Protein AF-I1SRG9-F1 (afdb_monomer)

Solvent-accessible surface area (backbone atoms only — not comparable to full-atom values): 7129 Å² total; per-residue (Å²): 135,84,81,81,45,70,65,58,56,51,52,52,51,50,53,49,54,64,68,63,52,74,81,76,65,73,73,71,78,73,78,68,78,76,73,77,81,68,81,78,72,79,86,70,59,75,66,79,77,57,70,80,72,82,87,74,61,65,75,78,63,51,42,82,44,72,62,85,81,86,87,66,96,48,67,64,51,58,68,70,70,50,65,96,59,78,49,49,34,39,34,41,80,30,94,90,36,89,89,43,74,35,80,48,108

Structure (mmCIF, N/CA/C/O backbone):
data_AF-I1SRG9-F1
#
_entry.id   AF-I1SRG9-F1
#
loop_
_atom_site.group_PDB
_atom_site.id
_atom_site.type_symbol
_atom_site.label_atom_id
_atom_site.label_alt_id
_atom_site.label_comp_id
_atom_site.label_asym_id
_atom_site.label_entity_id
_atom_site.label_seq_id
_atom_site.pdbx_PDB_ins_code
_atom_site.Cartn_x
_atom_site.Cartn_y
_atom_site.Cartn_z
_atom_site.occupancy
_atom_site.B_iso_or_equiv
_atom_site.auth_seq_id
_atom_site.auth_comp_id
_atom_site.auth_asym_id
_atom_site.auth_atom_id
_atom_site.pdbx_PDB_model_num
ATOM 1 N N . MET A 1 1 ? 28.012 -28.034 -72.036 1.00 43.25 1 MET A N 1
ATOM 2 C CA . MET A 1 1 ? 28.052 -26.626 -71.585 1.00 43.25 1 MET A CA 1
ATOM 3 C C . MET A 1 1 ? 26.708 -26.294 -70.960 1.00 43.25 1 MET A C 1
ATOM 5 O O . MET A 1 1 ? 25.694 -26.368 -71.645 1.00 43.25 1 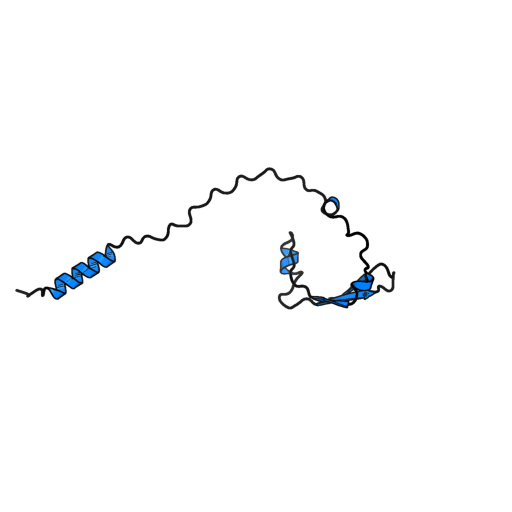MET A O 1
ATOM 9 N N . ALA A 1 2 ? 26.685 -26.112 -69.640 1.00 52.81 2 ALA A N 1
ATOM 10 C CA . ALA A 1 2 ? 25.460 -26.036 -68.851 1.00 52.81 2 ALA A CA 1
ATOM 11 C C . ALA A 1 2 ? 24.687 -24.749 -69.173 1.00 52.81 2 ALA A C 1
ATOM 13 O O . ALA A 1 2 ? 25.223 -23.650 -69.055 1.00 52.81 2 ALA A O 1
ATOM 14 N N . LYS A 1 3 ? 23.427 -24.897 -69.593 1.00 61.25 3 LYS A N 1
ATOM 15 C CA . LYS A 1 3 ? 22.486 -23.789 -69.774 1.00 61.25 3 LYS A CA 1
ATOM 16 C C . LYS A 1 3 ? 22.116 -23.261 -68.392 1.00 61.25 3 LYS A C 1
ATOM 18 O O . LYS A 1 3 ? 21.159 -23.730 -67.782 1.00 61.25 3 LYS A O 1
ATOM 23 N N . ILE A 1 4 ? 22.908 -22.319 -67.893 1.00 63.06 4 ILE A N 1
ATOM 24 C CA . ILE A 1 4 ? 22.552 -21.494 -66.740 1.00 63.06 4 ILE A CA 1
ATOM 25 C C . ILE A 1 4 ? 21.311 -20.710 -67.169 1.00 63.06 4 ILE A C 1
ATOM 27 O O . ILE A 1 4 ? 21.384 -19.741 -67.921 1.00 63.06 4 ILE A O 1
ATOM 31 N N . SER A 1 5 ? 20.147 -21.240 -66.797 1.00 73.25 5 SER A N 1
ATOM 32 C CA . SER A 1 5 ? 18.846 -20.661 -67.111 1.00 73.25 5 SER A CA 1
ATOM 33 C C . SER A 1 5 ? 18.747 -19.282 -66.469 1.00 73.25 5 SER A C 1
ATOM 35 O O . SER A 1 5 ? 19.190 -19.098 -65.334 1.00 73.25 5 SER A O 1
ATOM 37 N N . CYS A 1 6 ? 18.128 -18.329 -67.165 1.00 71.31 6 CYS A N 1
ATOM 38 C CA . CYS A 1 6 ? 17.923 -16.960 -66.687 1.00 71.31 6 CYS A CA 1
ATOM 39 C C . CYS A 1 6 ? 17.305 -16.924 -65.272 1.00 71.31 6 CYS A C 1
ATOM 41 O O . CYS A 1 6 ? 17.655 -16.079 -64.453 1.00 71.31 6 CYS A O 1
ATOM 43 N N . CYS A 1 7 ? 16.480 -17.923 -64.935 1.00 74.56 7 CYS A N 1
ATOM 44 C CA . CYS A 1 7 ? 15.908 -18.101 -63.600 1.00 74.56 7 CYS A CA 1
ATOM 45 C C . CYS A 1 7 ? 16.970 -18.324 -62.510 1.00 74.56 7 CYS A C 1
ATOM 47 O O . CYS A 1 7 ? 16.847 -17.788 -61.416 1.00 74.56 7 CYS A O 1
ATOM 49 N N . THR A 1 8 ? 18.027 -19.087 -62.799 1.00 82.38 8 THR A N 1
ATOM 50 C CA . THR A 1 8 ? 19.108 -19.349 -61.832 1.00 82.38 8 THR A CA 1
ATOM 51 C C . THR A 1 8 ? 19.946 -18.100 -61.571 1.00 82.38 8 THR A C 1
ATOM 53 O O . THR A 1 8 ? 20.262 -17.810 -60.422 1.00 82.38 8 THR A O 1
ATOM 56 N N . LEU A 1 9 ? 20.217 -17.304 -62.609 1.00 82.62 9 LEU A N 1
ATOM 57 C CA . LEU A 1 9 ? 20.883 -16.006 -62.476 1.00 82.62 9 LEU A CA 1
ATOM 58 C C . LEU A 1 9 ? 20.025 -15.004 -61.694 1.00 82.62 9 LEU A C 1
ATOM 60 O O . LEU A 1 9 ? 20.536 -14.324 -60.807 1.00 82.62 9 LEU A O 1
ATOM 64 N N . ALA A 1 10 ? 18.719 -14.959 -61.969 1.00 84.44 10 ALA A N 1
ATOM 65 C CA . ALA A 1 10 ? 17.785 -14.095 -61.254 1.00 84.44 10 ALA A CA 1
ATOM 66 C C . ALA A 1 10 ? 17.695 -14.447 -59.759 1.00 84.44 10 ALA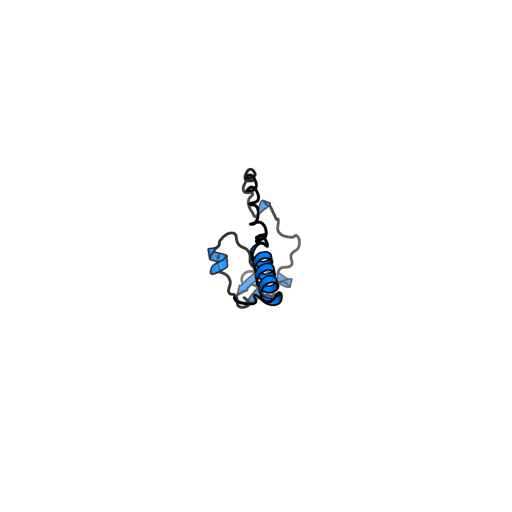 A C 1
ATOM 68 O O . ALA A 1 10 ? 17.722 -13.550 -58.920 1.00 84.44 10 ALA A O 1
ATOM 69 N N . LEU A 1 11 ? 17.654 -15.739 -59.416 1.00 85.12 11 LEU A N 1
ATOM 70 C CA . LEU A 1 11 ? 17.636 -16.195 -58.022 1.00 85.12 11 LEU A CA 1
ATOM 71 C C . LEU A 1 11 ? 18.933 -15.845 -57.281 1.00 85.12 11 LEU A C 1
ATOM 73 O O . LEU A 1 11 ? 18.879 -15.389 -56.141 1.00 85.12 11 LEU A O 1
ATOM 77 N N . VAL A 1 12 ? 20.091 -16.005 -57.928 1.00 87.31 12 VAL A N 1
ATOM 78 C CA . VAL A 1 12 ? 21.389 -15.637 -57.337 1.00 87.31 12 VAL A CA 1
ATOM 79 C C . VAL A 1 12 ? 21.484 -14.126 -57.111 1.00 87.31 12 VAL A C 1
ATOM 81 O O . VAL A 1 12 ? 21.908 -13.700 -56.038 1.00 87.31 12 VAL A O 1
ATOM 84 N N . MET A 1 13 ? 21.035 -13.314 -58.073 1.00 84.19 13 MET A N 1
ATOM 85 C CA . MET A 1 13 ? 21.008 -11.854 -57.928 1.00 84.19 13 MET A CA 1
ATOM 86 C C . MET A 1 13 ? 20.054 -11.407 -56.819 1.00 84.19 13 MET A C 1
ATOM 88 O O . MET A 1 13 ? 20.432 -10.569 -56.005 1.00 84.19 13 MET A O 1
ATOM 92 N N . LEU A 1 14 ? 18.861 -12.005 -56.726 1.00 82.81 14 LEU A N 1
ATOM 93 C CA . LEU A 1 14 ? 17.899 -11.704 -55.663 1.00 82.81 14 LEU A CA 1
ATOM 94 C C . LEU A 1 14 ? 18.496 -11.993 -54.278 1.00 82.81 14 LEU A C 1
ATOM 96 O O . LEU A 1 14 ? 18.446 -11.140 -53.396 1.00 82.81 14 LEU A O 1
ATOM 100 N N . MET A 1 15 ? 19.126 -13.159 -54.108 1.00 84.12 15 MET A N 1
ATOM 101 C CA . MET A 1 15 ? 19.789 -13.519 -52.853 1.00 84.12 15 MET A CA 1
ATOM 102 C C . MET A 1 15 ? 20.928 -12.555 -52.512 1.00 84.12 15 MET A C 1
ATOM 104 O O . MET A 1 15 ? 21.060 -12.146 -51.359 1.00 84.12 15 MET A O 1
ATOM 108 N N . CYS A 1 16 ? 21.717 -12.145 -53.506 1.00 82.62 16 CYS A N 1
ATOM 109 C CA . CYS A 1 16 ? 22.789 -11.172 -53.324 1.00 82.62 16 CYS A CA 1
ATOM 110 C C . CYS A 1 16 ? 22.244 -9.802 -52.878 1.00 82.62 16 CYS A C 1
ATOM 112 O O . CYS A 1 16 ? 22.774 -9.211 -51.940 1.00 82.62 16 CYS A O 1
ATOM 114 N N . CYS A 1 17 ? 21.126 -9.342 -53.452 1.00 78.50 17 CYS A N 1
ATOM 115 C CA . CYS A 1 17 ? 20.431 -8.128 -53.012 1.00 78.50 17 CYS A CA 1
ATOM 116 C C . CYS A 1 17 ? 19.876 -8.239 -51.580 1.00 78.50 17 CYS A C 1
ATOM 118 O O . CYS A 1 17 ? 19.962 -7.279 -50.814 1.00 78.50 17 CYS A O 1
ATOM 120 N N . CYS A 1 18 ? 19.342 -9.401 -51.188 1.00 75.00 18 CYS A N 1
ATOM 121 C CA . CYS A 1 18 ? 18.860 -9.625 -49.822 1.00 75.00 18 CYS A CA 1
ATOM 122 C C . CYS A 1 18 ? 20.001 -9.585 -48.792 1.00 75.00 18 CYS A C 1
ATOM 124 O O . CYS A 1 18 ? 19.820 -9.054 -47.700 1.00 75.00 18 CYS A O 1
ATOM 126 N N . LEU A 1 19 ? 21.180 -10.103 -49.148 1.00 71.69 19 LEU A N 1
ATOM 127 C CA . LEU A 1 19 ? 22.383 -10.074 -48.307 1.00 71.69 19 LEU A CA 1
ATOM 128 C C . LEU A 1 19 ? 23.054 -8.694 -48.257 1.00 71.69 19 LEU A C 1
ATOM 130 O O . LEU A 1 19 ? 23.687 -8.363 -47.258 1.00 71.69 19 LEU A O 1
ATOM 134 N N . TRP A 1 20 ? 22.913 -7.887 -49.312 1.00 67.62 20 TRP A N 1
ATOM 135 C CA . TRP A 1 20 ? 23.437 -6.519 -49.357 1.00 67.62 20 TRP A CA 1
ATOM 136 C C . TRP A 1 20 ? 22.554 -5.481 -48.685 1.00 67.62 20 TRP A C 1
ATOM 138 O O . TRP A 1 20 ? 22.969 -4.328 -48.601 1.00 67.62 20 TRP A O 1
ATOM 148 N N . SER A 1 21 ? 21.371 -5.862 -48.198 1.00 60.16 21 SER A N 1
ATOM 149 C CA . SER A 1 21 ? 20.610 -4.983 -47.319 1.00 60.16 21 SER A CA 1
ATOM 150 C C . SER A 1 21 ? 21.475 -4.750 -46.083 1.00 60.16 21 SER A C 1
ATOM 152 O O . SER A 1 21 ? 21.693 -5.703 -45.327 1.00 60.16 21 SER A O 1
ATOM 154 N N . PRO A 1 22 ? 22.036 -3.540 -45.879 1.00 58.31 22 PRO A N 1
ATOM 155 C CA . PRO A 1 22 ? 22.750 -3.277 -44.652 1.00 58.31 22 PRO A CA 1
ATOM 156 C C . PRO A 1 22 ? 21.740 -3.550 -43.551 1.00 58.31 22 PRO A C 1
ATOM 158 O O . PRO A 1 22 ? 20.622 -3.035 -43.582 1.00 58.31 22 PRO A O 1
ATOM 161 N N . ALA A 1 23 ? 22.104 -4.417 -42.613 1.00 57.41 23 ALA A N 1
ATOM 162 C CA . ALA A 1 23 ? 21.388 -4.486 -41.364 1.00 57.41 23 ALA A CA 1
ATOM 163 C C . ALA A 1 23 ? 21.538 -3.096 -40.739 1.00 57.41 23 ALA A C 1
ATOM 165 O O . ALA A 1 23 ? 22.505 -2.824 -40.022 1.00 57.41 23 ALA A O 1
ATOM 166 N N . GLU A 1 24 ? 20.600 -2.199 -41.046 1.00 53.72 24 GLU A N 1
ATOM 167 C CA . GLU A 1 24 ? 20.272 -1.037 -40.241 1.00 53.72 24 GLU A CA 1
ATOM 168 C C . GLU A 1 24 ? 19.748 -1.607 -38.930 1.00 53.72 24 GLU A C 1
ATOM 170 O O . GLU A 1 24 ? 18.559 -1.680 -38.632 1.00 53.72 24 GLU A O 1
ATOM 175 N N . THR A 1 25 ? 20.699 -2.131 -38.164 1.00 58.09 25 THR A N 1
ATOM 176 C CA . THR A 1 25 ? 20.559 -2.407 -36.759 1.00 58.09 25 THR A CA 1
ATOM 177 C C . THR A 1 25 ? 20.112 -1.085 -36.178 1.00 58.09 25 THR A C 1
ATOM 179 O O . THR A 1 25 ? 20.862 -0.108 -36.156 1.00 58.09 25 THR A O 1
ATOM 182 N N . VAL A 1 26 ? 18.822 -1.048 -35.835 1.00 53.28 26 VAL A N 1
ATOM 183 C CA . VAL A 1 26 ? 18.161 0.007 -35.078 1.00 53.28 26 VAL A CA 1
ATOM 184 C C . VAL A 1 26 ? 19.184 0.562 -34.111 1.00 53.28 26 VAL A C 1
ATOM 186 O O . VAL A 1 26 ? 19.668 -0.167 -33.243 1.00 53.28 26 VAL A O 1
ATOM 189 N N . GLY A 1 27 ? 19.573 1.815 -34.370 1.00 51.53 27 GLY A N 1
ATOM 190 C CA . GLY A 1 27 ? 20.698 2.467 -33.728 1.00 51.53 27 GLY A CA 1
ATOM 191 C C . GLY A 1 27 ? 20.702 2.137 -32.248 1.00 51.53 27 GLY A C 1
ATOM 192 O O . GLY A 1 27 ? 19.759 2.485 -31.532 1.00 51.53 27 GLY A O 1
ATOM 193 N N . GLY A 1 28 ? 21.743 1.414 -31.821 1.00 56.91 28 GLY A N 1
ATOM 194 C CA . GLY A 1 28 ? 21.942 1.067 -30.423 1.00 56.91 28 GLY A CA 1
ATOM 195 C C . GLY A 1 28 ? 21.685 2.312 -29.591 1.00 56.91 28 GLY A C 1
ATOM 196 O O . GLY A 1 28 ? 22.207 3.378 -29.924 1.00 56.91 28 GLY A O 1
ATOM 197 N N . ALA A 1 29 ? 20.794 2.192 -28.602 1.00 62.47 29 ALA A N 1
ATOM 198 C CA . ALA A 1 29 ? 20.276 3.316 -27.837 1.00 62.47 29 ALA A CA 1
ATOM 199 C C . ALA A 1 29 ? 21.425 4.264 -27.479 1.00 62.47 29 ALA A C 1
ATOM 201 O O . ALA A 1 29 ? 22.266 3.937 -26.640 1.00 62.47 29 ALA A O 1
ATOM 202 N N . LYS A 1 30 ? 21.489 5.409 -28.177 1.00 60.34 30 LYS A N 1
ATOM 203 C CA . LYS A 1 30 ? 22.553 6.401 -28.018 1.00 60.34 30 LYS A CA 1
ATOM 204 C C . LYS A 1 30 ? 22.600 6.715 -26.532 1.00 60.34 30 LYS A C 1
ATOM 206 O O . LYS A 1 30 ? 21.596 7.186 -25.989 1.00 60.34 30 LYS A O 1
ATOM 211 N N . SER A 1 31 ? 23.698 6.357 -25.864 1.00 65.19 31 SER A N 1
ATOM 212 C CA . SER A 1 31 ? 23.807 6.513 -24.420 1.00 65.19 31 SER A CA 1
ATOM 213 C C . SER A 1 31 ? 23.600 7.990 -24.119 1.00 65.19 31 SER A C 1
ATOM 215 O O . SER A 1 31 ? 24.397 8.856 -24.484 1.00 65.19 31 SER A O 1
ATOM 217 N N . ARG A 1 32 ? 22.435 8.316 -23.555 1.00 73.38 32 ARG A N 1
ATOM 218 C CA . ARG A 1 32 ? 22.148 9.697 -23.192 1.00 73.38 32 ARG A CA 1
ATOM 219 C C . ARG A 1 32 ? 23.211 10.098 -22.170 1.00 73.38 32 ARG A C 1
ATOM 221 O O . ARG A 1 32 ? 23.476 9.303 -21.261 1.00 73.38 32 ARG A O 1
ATOM 228 N N . PRO A 1 33 ? 23.822 11.289 -22.295 1.00 70.19 33 PRO A N 1
ATOM 229 C CA . PRO A 1 33 ? 24.760 11.775 -21.298 1.00 70.19 33 PRO A CA 1
ATOM 230 C C . PRO A 1 33 ? 24.117 11.647 -19.921 1.00 70.19 33 PRO A C 1
ATOM 232 O O . PRO A 1 33 ? 22.985 12.099 -19.718 1.00 70.19 33 PRO A O 1
ATOM 235 N N . ARG A 1 34 ? 24.808 10.979 -18.991 1.00 71.00 34 ARG A N 1
ATOM 236 C CA . ARG A 1 34 ? 24.332 10.849 -17.613 1.00 71.00 34 ARG A CA 1
ATOM 237 C C . ARG A 1 34 ? 24.065 12.268 -17.102 1.00 71.00 34 ARG A C 1
ATOM 239 O O . ARG A 1 34 ? 25.005 13.064 -17.116 1.00 71.00 34 ARG A O 1
ATOM 246 N N . PRO A 1 35 ? 22.832 12.608 -16.680 1.00 76.06 35 PRO A N 1
ATOM 247 C CA . PRO A 1 35 ? 22.529 13.952 -16.212 1.00 76.06 35 PRO A CA 1
ATOM 248 C C . PRO A 1 35 ? 23.556 14.377 -15.164 1.00 76.06 35 PRO A C 1
ATOM 250 O O . PRO A 1 35 ? 23.804 13.628 -14.211 1.00 76.06 35 PRO A O 1
ATOM 253 N N . GLN A 1 36 ? 24.182 15.543 -15.361 1.00 77.88 36 GLN A N 1
ATOM 254 C CA . GLN A 1 36 ? 25.154 16.080 -14.414 1.00 77.88 36 GLN A CA 1
ATOM 255 C C . GLN A 1 36 ? 24.492 16.123 -13.038 1.00 77.88 36 GLN A C 1
ATOM 257 O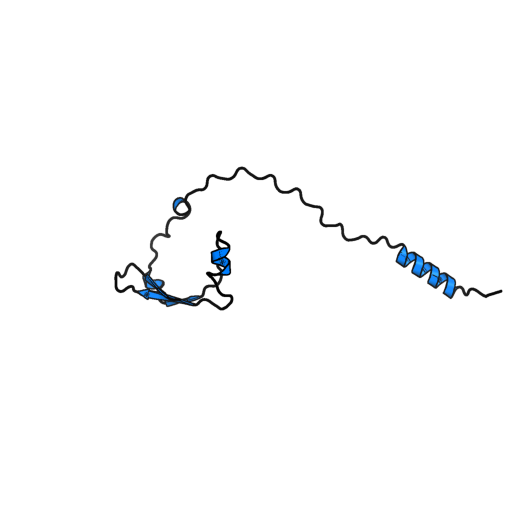 O . GLN A 1 36 ? 23.379 16.634 -12.878 1.00 77.88 36 GLN A O 1
ATOM 262 N N . ARG A 1 37 ? 25.147 15.502 -12.054 1.00 71.50 37 ARG A N 1
ATOM 263 C CA . ARG A 1 37 ? 24.598 15.334 -10.710 1.00 71.50 37 ARG A CA 1
ATOM 264 C C . ARG A 1 37 ? 24.380 16.726 -10.121 1.00 71.50 37 ARG A C 1
ATOM 266 O O . ARG A 1 37 ? 25.341 17.389 -9.745 1.00 71.50 37 ARG A O 1
ATOM 273 N N .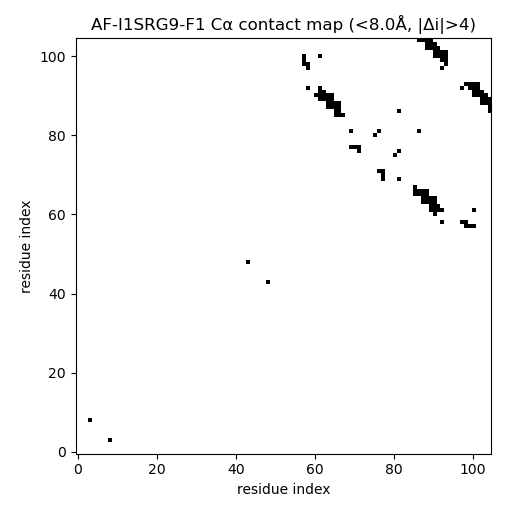 ARG A 1 38 ? 23.122 17.181 -10.081 1.00 78.19 38 ARG A N 1
ATOM 274 C CA . ARG A 1 38 ? 22.769 18.450 -9.436 1.00 78.19 38 ARG A CA 1
ATOM 275 C C . ARG A 1 38 ? 23.241 18.406 -7.975 1.00 78.19 38 ARG A C 1
ATOM 277 O O . ARG A 1 38 ? 23.191 17.323 -7.374 1.00 78.19 38 ARG A O 1
ATOM 284 N N . PRO A 1 39 ? 23.681 19.541 -7.402 1.00 80.25 39 PRO A N 1
ATOM 285 C CA . PRO A 1 39 ? 24.010 19.628 -5.987 1.00 80.25 39 PRO A CA 1
ATOM 286 C C . PRO A 1 39 ? 22.877 19.028 -5.159 1.00 80.25 39 PRO A C 1
ATOM 288 O O . PRO A 1 39 ? 21.696 19.298 -5.399 1.00 80.25 39 PRO A O 1
ATOM 291 N N . LYS A 1 40 ? 23.233 18.141 -4.230 1.00 73.88 40 LYS A N 1
ATOM 292 C CA . LYS A 1 40 ? 22.254 17.454 -3.394 1.00 73.88 40 LYS A CA 1
ATOM 293 C C . LYS A 1 40 ? 21.599 18.521 -2.521 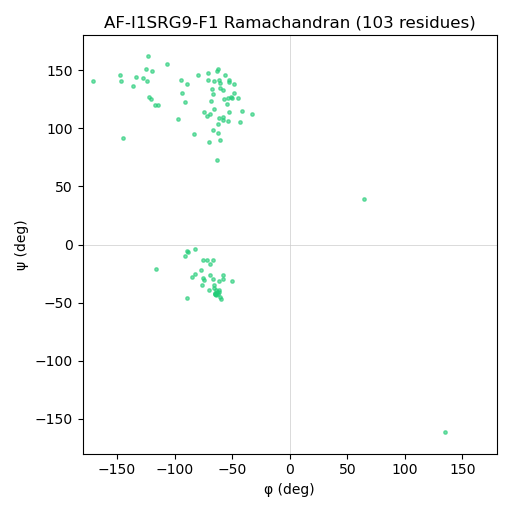1.00 73.88 40 LYS A C 1
ATOM 295 O O . LYS A 1 40 ? 22.296 19.154 -1.733 1.00 73.88 40 LYS A O 1
ATOM 300 N N . LYS A 1 41 ? 20.288 18.738 -2.681 1.00 76.44 41 LYS A N 1
ATOM 301 C CA . LYS A 1 41 ? 19.545 19.612 -1.769 1.00 76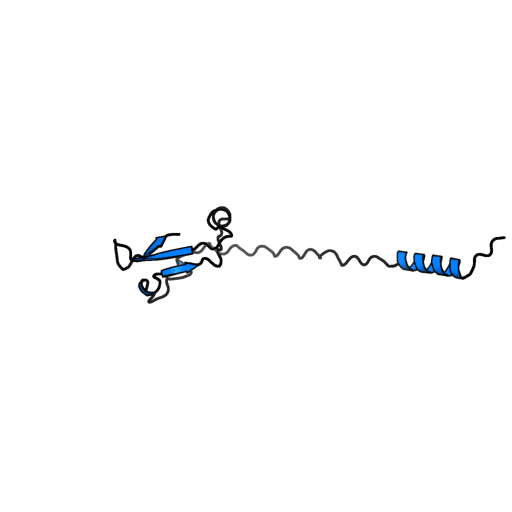.44 41 LYS A CA 1
ATOM 302 C C . LYS A 1 41 ? 19.807 19.145 -0.328 1.00 76.44 41 LYS A C 1
ATOM 304 O O . LYS A 1 41 ? 19.905 17.926 -0.118 1.00 76.44 41 LYS A O 1
ATOM 309 N N . PRO A 1 42 ? 19.947 20.073 0.635 1.00 79.56 42 PRO A N 1
ATOM 310 C CA . PRO A 1 42 ? 20.029 19.720 2.044 1.00 79.56 42 PRO A CA 1
ATOM 311 C C . PRO A 1 42 ? 18.898 18.754 2.391 1.00 79.56 42 PRO A C 1
ATOM 313 O O . PRO A 1 42 ? 17.781 18.904 1.895 1.00 79.56 42 PRO A O 1
ATOM 316 N N . LYS A 1 43 ? 19.203 17.722 3.181 1.00 67.88 43 LYS A N 1
ATOM 317 C CA . LYS A 1 43 ? 18.171 16.808 3.670 1.00 67.88 43 LYS A CA 1
ATOM 318 C C . LYS A 1 43 ? 17.288 17.614 4.623 1.00 67.88 43 LYS A C 1
ATOM 320 O O . LYS A 1 43 ? 17.691 17.828 5.759 1.00 67.88 43 LYS A O 1
ATOM 325 N N . ALA A 1 44 ? 16.144 18.091 4.146 1.00 71.62 44 ALA A N 1
ATOM 326 C CA . ALA A 1 44 ? 15.114 18.615 5.026 1.00 71.62 44 ALA A CA 1
ATOM 327 C C . ALA A 1 44 ? 14.609 17.477 5.920 1.00 71.62 44 ALA A C 1
ATOM 329 O O . ALA A 1 44 ? 14.635 16.303 5.516 1.00 71.62 44 ALA A O 1
ATOM 330 N N . ASN A 1 45 ? 14.183 17.805 7.138 1.00 72.50 45 ASN A N 1
ATOM 331 C CA . ASN A 1 45 ? 13.528 16.802 7.958 1.00 72.50 45 ASN A CA 1
ATOM 332 C C . ASN A 1 45 ? 12.185 16.455 7.302 1.00 72.50 45 ASN A C 1
ATOM 334 O O . ASN A 1 45 ? 11.441 17.363 6.936 1.00 72.50 45 ASN A O 1
ATOM 338 N N . PRO A 1 46 ? 11.836 15.164 7.172 1.00 68.69 46 PRO A N 1
ATOM 339 C CA . PRO A 1 46 ? 10.594 14.748 6.518 1.00 68.69 46 PRO A CA 1
ATOM 340 C C . PRO A 1 46 ? 9.325 15.324 7.161 1.00 68.69 46 PRO A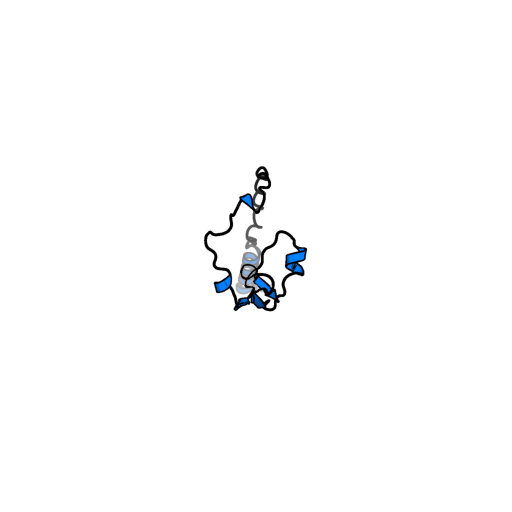 C 1
ATOM 342 O O . PRO A 1 46 ? 8.308 15.450 6.491 1.00 68.69 46 PRO A O 1
ATOM 345 N N . VAL A 1 47 ? 9.389 15.650 8.457 1.00 62.5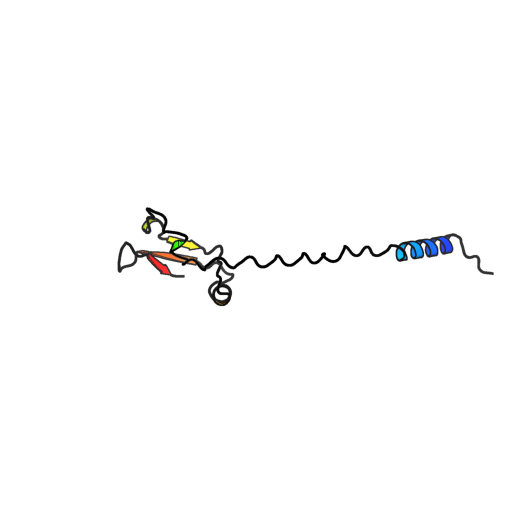3 47 VAL A N 1
ATOM 346 C CA . VAL A 1 47 ? 8.278 16.226 9.231 1.00 62.53 47 VAL A CA 1
ATOM 347 C C . VAL A 1 47 ? 8.053 17.700 8.881 1.00 62.53 47 VAL A C 1
ATOM 349 O O . VAL A 1 47 ? 6.915 18.155 8.883 1.00 62.53 47 VAL A O 1
ATOM 352 N N . ASP A 1 48 ? 9.114 18.422 8.511 1.00 64.50 48 ASP A N 1
ATOM 353 C CA . ASP A 1 48 ? 9.040 19.853 8.197 1.00 64.50 48 ASP A CA 1
ATOM 354 C C . ASP A 1 48 ? 8.446 20.102 6.797 1.00 64.50 48 ASP A C 1
ATOM 356 O O . ASP A 1 48 ? 7.941 21.186 6.519 1.00 64.50 48 ASP A O 1
ATOM 360 N N . GLU A 1 49 ? 8.495 19.106 5.902 1.00 69.31 49 GLU A N 1
ATOM 361 C CA . GLU A 1 49 ? 8.027 19.249 4.516 1.00 69.31 49 GLU A CA 1
ATOM 362 C C . GLU A 1 49 ? 6.511 19.079 4.355 1.00 69.31 49 GLU A C 1
ATOM 364 O O . GLU A 1 49 ? 5.952 19.589 3.384 1.00 69.31 49 GLU A O 1
ATOM 369 N N . ASN A 1 50 ? 5.838 18.358 5.258 1.00 74.00 50 ASN A N 1
ATOM 370 C CA . ASN A 1 50 ? 4.412 18.078 5.112 1.00 74.00 50 ASN A CA 1
ATOM 371 C C . ASN A 1 50 ? 3.713 18.047 6.481 1.00 74.00 50 ASN A C 1
ATOM 373 O O . ASN A 1 50 ? 3.675 16.991 7.123 1.00 74.00 50 ASN A O 1
ATOM 377 N N . PRO A 1 51 ? 3.177 19.188 6.954 1.00 77.69 51 PRO A N 1
ATOM 378 C CA . PRO A 1 51 ? 2.449 19.218 8.211 1.00 77.69 51 PRO A CA 1
ATOM 379 C C . PRO A 1 51 ? 1.208 18.313 8.131 1.00 77.69 51 PRO A C 1
ATOM 381 O O . PRO A 1 51 ? 0.642 18.133 7.046 1.00 77.69 51 PRO A O 1
ATOM 384 N N . PRO A 1 52 ? 0.757 17.745 9.265 1.00 78.56 52 PRO A N 1
ATOM 385 C CA . PRO A 1 52 ? -0.486 16.987 9.310 1.00 78.56 52 PRO A CA 1
ATOM 386 C C . PRO A 1 52 ? -1.639 17.807 8.730 1.00 78.56 52 PRO A C 1
ATOM 388 O O . PRO A 1 52 ? -1.742 19.010 8.984 1.00 78.56 52 PRO A O 1
ATOM 391 N N . ALA A 1 53 ? -2.518 17.157 7.965 1.00 80.88 53 ALA A N 1
ATOM 392 C CA . ALA A 1 53 ? -3.700 17.828 7.447 1.00 80.88 53 ALA A CA 1
ATOM 393 C C . ALA A 1 53 ? -4.537 18.381 8.620 1.00 80.88 53 ALA A C 1
ATOM 395 O O . ALA A 1 53 ? -4.764 17.664 9.602 1.00 80.88 53 ALA A O 1
ATOM 396 N N . PRO A 1 54 ? -4.991 19.645 8.553 1.00 80.38 54 PRO A N 1
ATOM 397 C CA . PRO A 1 54 ? -5.841 20.198 9.593 1.00 80.38 54 PRO A CA 1
ATOM 398 C C . PRO A 1 54 ? -7.190 19.468 9.597 1.00 80.38 54 PRO A C 1
ATOM 400 O O . PRO A 1 54 ? -7.752 19.182 8.541 1.00 80.38 54 PRO A O 1
ATOM 403 N N . ASN A 1 55 ? -7.725 19.207 10.791 1.00 81.38 55 ASN A N 1
ATOM 404 C CA . ASN A 1 55 ? -9.062 18.638 11.007 1.00 81.38 55 ASN A CA 1
ATOM 405 C C . ASN A 1 55 ? -9.273 17.204 10.475 1.00 81.38 55 ASN A C 1
ATOM 407 O O . ASN A 1 55 ? -10.346 16.879 9.966 1.00 81.38 55 ASN A O 1
ATOM 411 N N . VAL A 1 56 ? -8.278 16.322 10.608 1.00 83.19 56 VAL A N 1
ATOM 412 C CA . VAL A 1 56 ? -8.475 14.886 10.350 1.00 83.19 56 VAL A CA 1
ATOM 413 C C . VAL A 1 56 ? -9.265 14.254 11.497 1.00 83.19 56 VAL A C 1
ATOM 415 O O . VAL A 1 56 ? -8.776 14.141 12.619 1.00 83.19 56 VAL A O 1
ATOM 418 N N . ASP A 1 57 ? -10.484 13.807 11.200 1.00 84.81 57 ASP A N 1
ATOM 419 C CA . ASP A 1 57 ? -11.300 13.022 12.125 1.00 84.81 57 ASP A CA 1
ATOM 420 C C . ASP A 1 57 ? -10.893 11.541 12.056 1.00 84.81 57 ASP A C 1
ATOM 422 O O . ASP A 1 57 ? -11.355 10.781 11.201 1.00 84.81 57 ASP A O 1
ATOM 426 N N . ILE A 1 58 ? -10.005 11.135 12.968 1.00 83.56 58 ILE A N 1
ATOM 427 C CA . ILE A 1 58 ? -9.474 9.764 13.061 1.00 83.56 58 ILE A CA 1
ATOM 428 C C . ILE A 1 58 ? -10.605 8.744 13.259 1.00 83.56 58 ILE A C 1
ATOM 430 O O . ILE A 1 58 ? -10.506 7.613 12.780 1.00 83.56 58 ILE A O 1
ATOM 434 N N . GLN A 1 59 ? -11.714 9.133 13.896 1.00 84.19 59 GLN A N 1
ATOM 435 C CA . GLN A 1 59 ? -12.838 8.226 14.130 1.00 84.19 59 GLN A CA 1
ATOM 436 C C . GLN A 1 59 ? -13.529 7.823 12.824 1.00 84.19 59 GLN A C 1
ATOM 438 O O . GLN A 1 59 ? -14.012 6.697 12.710 1.00 84.19 59 GLN A O 1
ATOM 443 N N . ARG A 1 60 ? -13.504 8.687 11.802 1.00 88.38 60 ARG A N 1
ATOM 444 C CA . ARG A 1 60 ? -14.012 8.364 10.457 1.00 88.38 60 ARG A CA 1
ATOM 445 C C . ARG A 1 60 ? -13.085 7.449 9.663 1.00 88.38 60 ARG A C 1
ATOM 447 O O . ARG A 1 60 ? -13.501 6.927 8.635 1.00 88.38 60 ARG A O 1
ATOM 454 N N . MET A 1 61 ? -11.847 7.258 10.116 1.00 89.12 61 MET A N 1
ATOM 455 C CA . MET A 1 61 ? -10.883 6.359 9.478 1.00 89.12 61 MET A CA 1
ATOM 456 C C . MET A 1 61 ? -10.973 4.918 10.001 1.00 89.12 61 MET A C 1
ATOM 458 O O . MET A 1 61 ? -10.308 4.037 9.459 1.00 89.12 61 MET A O 1
ATOM 462 N N . ILE A 1 62 ? -11.776 4.652 11.036 1.00 92.31 62 ILE A N 1
ATOM 463 C CA . ILE A 1 62 ? -11.982 3.302 11.580 1.00 92.31 62 ILE A CA 1
ATOM 464 C C . ILE A 1 62 ? -12.581 2.387 10.507 1.00 92.31 62 ILE A C 1
ATOM 466 O O . ILE A 1 62 ? -13.488 2.774 9.771 1.00 92.31 62 ILE A O 1
ATOM 470 N N . GLY A 1 63 ? -12.098 1.148 10.446 1.00 92.88 63 GLY A N 1
ATOM 471 C CA . GLY A 1 63 ? -12.594 0.142 9.515 1.00 92.88 63 GLY A CA 1
ATOM 472 C C . GLY A 1 63 ? -11.481 -0.623 8.814 1.00 92.88 63 GLY A C 1
ATOM 473 O O . GLY A 1 63 ? -10.339 -0.670 9.273 1.00 92.88 63 GLY A O 1
ATOM 474 N N . ARG A 1 64 ? -11.843 -1.263 7.700 1.00 94.50 64 ARG A N 1
ATOM 475 C CA . ARG A 1 64 ? -10.945 -2.106 6.910 1.00 94.50 64 ARG A CA 1
ATOM 476 C C . ARG A 1 64 ? -10.296 -1.299 5.791 1.00 94.50 64 ARG A C 1
ATOM 478 O O . ARG A 1 64 ? -10.982 -0.653 5.005 1.00 94.50 64 ARG A O 1
ATOM 485 N N . TRP A 1 65 ? -8.983 -1.409 5.696 1.00 92.88 65 TRP A N 1
ATOM 486 C CA . TRP A 1 65 ? -8.133 -0.769 4.707 1.00 92.88 65 TRP A CA 1
ATOM 487 C C . TRP A 1 65 ? -7.389 -1.824 3.898 1.00 92.88 65 TRP A C 1
ATOM 489 O O . TRP A 1 65 ? -7.062 -2.899 4.400 1.00 92.88 65 TRP A O 1
ATOM 499 N N . TYR A 1 66 ? -7.113 -1.503 2.640 1.00 90.25 66 TYR A N 1
ATOM 500 C CA . TYR A 1 66 ? -6.379 -2.367 1.725 1.00 90.25 66 TYR A CA 1
ATOM 501 C C . TYR A 1 66 ? -5.132 -1.633 1.256 1.00 90.25 66 TYR A C 1
ATOM 503 O O . TYR A 1 66 ? -5.219 -0.517 0.737 1.00 90.25 66 TYR A O 1
ATOM 511 N N . LEU A 1 67 ? -3.967 -2.250 1.438 1.00 87.50 67 LEU A N 1
ATOM 512 C CA . LEU A 1 67 ? -2.723 -1.707 0.916 1.00 87.50 67 LEU A CA 1
ATOM 513 C C . LEU A 1 67 ? -2.700 -1.874 -0.607 1.00 87.50 67 LEU A C 1
ATOM 515 O O . LEU A 1 67 ? -2.589 -2.988 -1.110 1.00 87.50 67 LEU A O 1
ATOM 519 N N . LEU A 1 68 ? -2.790 -0.759 -1.334 1.00 86.88 68 LEU A N 1
ATOM 520 C CA . LEU A 1 68 ? -2.733 -0.762 -2.800 1.00 86.88 68 LEU A CA 1
ATOM 521 C C . LEU A 1 68 ? -1.300 -0.626 -3.319 1.00 86.88 68 LEU A C 1
ATOM 523 O O . LEU A 1 68 ? -0.904 -1.322 -4.248 1.00 86.88 68 LEU A O 1
ATOM 527 N N . ILE A 1 69 ? -0.531 0.306 -2.748 1.00 87.00 69 ILE A N 1
ATOM 528 C CA . ILE A 1 69 ? 0.822 0.649 -3.198 1.00 87.00 69 ILE A CA 1
ATOM 529 C C . ILE A 1 69 ? 1.659 1.044 -1.979 1.00 87.00 69 ILE A C 1
ATOM 531 O O . ILE A 1 69 ? 1.179 1.749 -1.093 1.00 87.00 69 ILE A O 1
ATOM 535 N N . ALA A 1 70 ? 2.928 0.635 -1.957 1.00 87.06 70 ALA A N 1
ATOM 536 C CA . ALA A 1 70 ? 3.906 1.067 -0.967 1.00 87.06 70 ALA A CA 1
ATOM 537 C C . ALA A 1 70 ? 5.170 1.593 -1.653 1.00 87.06 70 ALA A C 1
ATOM 539 O O . ALA A 1 70 ? 5.620 1.058 -2.666 1.00 87.06 70 ALA A O 1
ATOM 540 N N . SER A 1 71 ? 5.774 2.630 -1.077 1.00 88.31 71 SER A N 1
ATOM 541 C CA . SER A 1 71 ? 7.077 3.129 -1.511 1.00 88.31 71 SER A CA 1
ATOM 542 C C . SER A 1 71 ? 7.943 3.420 -0.291 1.00 88.31 71 SER A C 1
ATOM 544 O O . SER A 1 71 ? 7.471 3.960 0.707 1.00 88.31 71 SER A O 1
ATOM 546 N N . SER A 1 72 ? 9.213 3.028 -0.343 1.00 86.94 72 SER A N 1
ATOM 547 C CA . SER A 1 72 ? 10.161 3.275 0.740 1.00 86.94 72 SER A CA 1
ATOM 548 C C . SER A 1 72 ? 11.558 3.481 0.183 1.00 86.94 72 SER A C 1
ATOM 550 O O . SER A 1 72 ? 11.964 2.837 -0.783 1.00 86.94 72 SER A O 1
ATOM 552 N N . LYS A 1 73 ? 12.329 4.357 0.835 1.00 86.94 73 LYS A N 1
ATOM 553 C CA . LYS A 1 73 ? 13.771 4.487 0.581 1.00 86.94 73 LYS A CA 1
ATOM 554 C C . LYS A 1 73 ? 14.564 3.291 1.122 1.00 86.94 73 LYS A C 1
ATOM 556 O O . LYS A 1 73 ? 15.737 3.171 0.788 1.00 86.94 73 LYS A O 1
ATOM 561 N N . CYS A 1 74 ? 13.958 2.441 1.957 1.00 84.62 74 CYS A N 1
ATOM 562 C CA . CYS A 1 74 ? 14.576 1.246 2.522 1.00 84.62 74 CYS A CA 1
ATOM 563 C C . CYS A 1 74 ? 14.191 0.006 1.693 1.00 84.62 74 CYS A C 1
ATOM 565 O O . CYS A 1 74 ? 13.050 -0.455 1.795 1.00 84.62 74 CYS A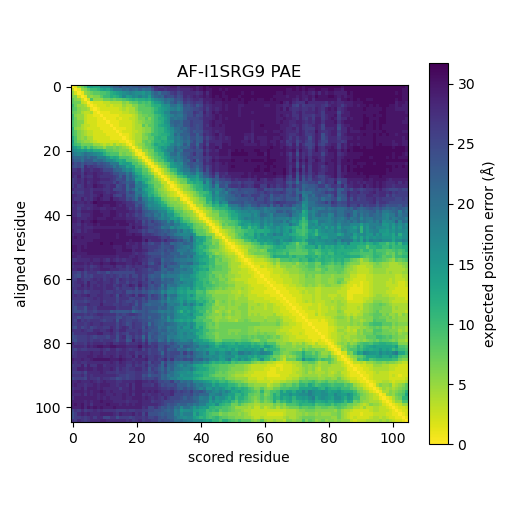 O 1
ATOM 567 N N . PRO A 1 75 ? 15.118 -0.573 0.904 1.00 86.00 75 PRO A N 1
ATOM 568 C CA . PRO A 1 75 ? 14.819 -1.736 0.067 1.00 86.00 75 PRO A CA 1
ATOM 569 C C . PRO A 1 75 ? 14.384 -2.958 0.880 1.00 86.00 75 PRO A C 1
ATOM 571 O O . PRO A 1 75 ? 13.558 -3.744 0.425 1.00 86.00 75 PRO A O 1
ATOM 574 N N . TYR A 1 76 ? 14.904 -3.094 2.103 1.00 89.06 76 TYR A N 1
ATOM 575 C CA . TYR A 1 76 ? 14.521 -4.162 3.021 1.00 89.06 76 TYR A CA 1
ATOM 576 C C . TYR A 1 76 ? 13.028 -4.102 3.368 1.00 89.06 76 TYR A C 1
ATOM 578 O O . TYR A 1 76 ? 12.342 -5.115 3.283 1.00 89.06 76 TYR A O 1
ATOM 586 N N . LEU A 1 77 ? 12.496 -2.912 3.678 1.00 86.25 77 LEU A N 1
ATOM 587 C CA . LEU A 1 77 ? 11.069 -2.744 3.975 1.00 86.25 77 LEU A CA 1
ATOM 588 C C . LEU A 1 77 ? 10.192 -3.020 2.756 1.00 86.25 77 LEU A C 1
ATOM 590 O O . LEU A 1 77 ? 9.116 -3.582 2.907 1.00 86.25 77 LEU A O 1
ATOM 594 N N . LEU A 1 78 ? 10.655 -2.681 1.551 1.00 86.31 78 LEU A N 1
ATOM 595 C CA . LEU A 1 78 ? 9.915 -3.018 0.336 1.00 86.31 78 LEU A CA 1
ATOM 596 C C . LEU A 1 78 ? 9.828 -4.539 0.142 1.00 86.31 78 LEU A C 1
ATOM 598 O O . LEU A 1 78 ? 8.769 -5.068 -0.176 1.00 86.31 78 LEU A O 1
ATOM 602 N N . LYS A 1 79 ? 10.943 -5.242 0.371 1.00 85.19 79 LYS A N 1
ATOM 603 C CA . LYS A 1 79 ? 11.054 -6.688 0.146 1.00 85.19 79 LYS A CA 1
ATOM 604 C C . LYS A 1 79 ? 10.373 -7.531 1.228 1.00 85.19 79 LYS A C 1
ATOM 606 O O . LYS A 1 79 ? 9.875 -8.608 0.922 1.00 85.19 79 LYS A O 1
ATOM 611 N N . HIS A 1 80 ? 10.395 -7.072 2.478 1.00 84.94 80 HIS A N 1
ATOM 612 C CA . HIS A 1 80 ? 9.956 -7.861 3.635 1.00 84.94 80 HIS A CA 1
ATOM 613 C C . HIS A 1 80 ? 8.737 -7.281 4.356 1.00 84.94 80 HIS A C 1
ATOM 615 O O . HIS A 1 80 ? 8.055 -8.009 5.069 1.00 84.94 80 HIS A O 1
ATOM 621 N N . GLY A 1 81 ? 8.463 -5.986 4.195 1.00 74.44 81 GLY A N 1
ATOM 622 C CA . GLY A 1 81 ? 7.346 -5.300 4.848 1.00 74.44 81 GLY A CA 1
ATOM 623 C C . GLY A 1 81 ? 6.044 -5.330 4.051 1.00 74.44 81 GLY A C 1
ATOM 624 O O . GLY A 1 81 ? 5.024 -4.878 4.556 1.00 74.44 81 GLY A O 1
ATOM 625 N N . THR A 1 82 ? 6.064 -5.849 2.820 1.00 74.81 82 THR A N 1
ATOM 626 C CA . THR A 1 82 ? 4.869 -6.001 1.982 1.00 74.81 82 THR A CA 1
ATOM 627 C C . THR A 1 82 ? 4.833 -7.393 1.367 1.00 74.81 82 THR A C 1
ATOM 629 O O . THR A 1 82 ? 5.878 -7.968 1.058 1.00 74.81 82 THR A O 1
ATOM 632 N N . LYS A 1 83 ? 3.632 -7.955 1.224 1.00 70.12 83 LYS A N 1
ATOM 633 C CA . LYS A 1 83 ? 3.396 -9.196 0.479 1.00 70.12 83 LYS A CA 1
ATOM 634 C C . LYS A 1 83 ? 2.717 -8.852 -0.844 1.00 70.12 83 LYS A C 1
ATOM 636 O O . LYS A 1 83 ? 2.088 -7.808 -0.967 1.00 70.12 83 LYS A O 1
ATOM 641 N N . VAL A 1 84 ? 2.879 -9.727 -1.835 1.00 62.69 84 VAL A N 1
ATOM 642 C CA . VAL A 1 84 ? 2.225 -9.586 -3.150 1.00 62.69 84 VAL A CA 1
ATOM 643 C C . VAL A 1 84 ? 0.712 -9.815 -3.033 1.00 62.69 84 VAL A C 1
ATOM 645 O O . VAL A 1 84 ? -0.063 -9.273 -3.812 1.00 62.69 84 VAL A O 1
ATOM 648 N N . GLU A 1 85 ? 0.288 -10.587 -2.030 1.00 69.25 85 GLU A N 1
ATOM 649 C CA . GLU A 1 85 ? -1.114 -10.692 -1.632 1.00 69.25 85 GLU A CA 1
ATOM 650 C C . GLU A 1 85 ? -1.590 -9.402 -0.951 1.00 69.25 85 GLU A C 1
ATOM 652 O O . GLU A 1 85 ? -0.803 -8.756 -0.252 1.00 69.25 85 GLU A O 1
ATOM 657 N N . PRO A 1 86 ? -2.872 -9.027 -1.113 1.00 73.75 86 PRO A N 1
ATOM 658 C CA . PRO A 1 86 ? -3.405 -7.800 -0.538 1.00 73.75 86 PRO A CA 1
ATOM 659 C C . PRO A 1 86 ? -3.234 -7.796 0.985 1.00 73.75 86 PRO A C 1
ATOM 661 O O . PRO A 1 86 ? -3.906 -8.537 1.701 1.00 73.75 86 PRO A O 1
ATOM 664 N N . THR A 1 87 ? -2.344 -6.938 1.492 1.00 85.38 87 THR A N 1
ATOM 665 C CA . THR A 1 87 ? -2.258 -6.669 2.930 1.00 85.38 87 THR A CA 1
ATOM 666 C C . THR A 1 87 ? -3.511 -5.908 3.345 1.00 85.38 87 THR A C 1
ATOM 668 O O . THR A 1 87 ? -3.724 -4.761 2.940 1.00 85.38 87 THR A O 1
ATOM 671 N N . VAL A 1 88 ? -4.352 -6.567 4.138 1.00 89.94 88 VAL A N 1
ATOM 672 C CA . VAL A 1 88 ? -5.525 -5.962 4.764 1.00 89.94 88 VAL A CA 1
ATOM 673 C C . VAL A 1 88 ? -5.095 -5.390 6.105 1.00 89.94 88 VAL A C 1
ATOM 675 O O . VAL A 1 88 ? -4.323 -6.007 6.824 1.00 89.94 88 VAL A O 1
ATOM 678 N N . MET A 1 89 ? -5.573 -4.199 6.433 1.00 91.12 89 MET A N 1
ATOM 679 C CA . MET A 1 89 ? -5.348 -3.556 7.721 1.00 91.12 89 MET A CA 1
ATOM 680 C C . MET A 1 89 ? -6.694 -3.215 8.341 1.00 91.12 89 MET A C 1
ATOM 682 O O . MET A 1 89 ? -7.607 -2.790 7.637 1.00 91.12 89 MET A O 1
ATOM 686 N N . THR A 1 90 ? -6.839 -3.378 9.649 1.00 93.50 90 THR A N 1
ATOM 687 C CA . THR A 1 90 ? -8.032 -2.930 10.369 1.00 93.50 90 THR A CA 1
ATOM 688 C C . THR A 1 90 ? -7.636 -1.859 11.371 1.00 93.50 90 THR A C 1
ATOM 690 O O . THR A 1 90 ? -6.819 -2.098 12.259 1.00 93.50 90 THR A O 1
ATOM 693 N N . LEU A 1 91 ? -8.220 -0.672 11.210 1.00 92.88 91 LEU A N 1
ATOM 694 C CA . LEU A 1 91 ? -8.118 0.416 12.172 1.00 92.88 91 LEU A CA 1
ATOM 695 C C . LEU A 1 91 ? -9.281 0.307 13.148 1.00 92.88 91 LEU A C 1
ATOM 697 O O . LEU A 1 91 ? -10.441 0.322 12.733 1.00 92.88 91 LEU A O 1
ATOM 701 N N . THR A 1 92 ? -8.977 0.204 14.436 1.00 91.44 92 THR A N 1
ATOM 702 C CA . THR A 1 92 ? -9.967 0.162 15.517 1.00 91.44 92 THR A CA 1
ATOM 703 C C . THR A 1 92 ? -9.710 1.273 16.527 1.00 91.44 92 THR A C 1
ATOM 705 O O . THR A 1 92 ? -8.633 1.869 16.577 1.00 91.44 92 THR A O 1
ATOM 708 N N . ARG A 1 93 ? -10.721 1.584 17.341 1.00 87.62 93 ARG A N 1
ATOM 709 C CA . ARG A 1 93 ? -10.563 2.508 18.465 1.00 87.62 93 ARG A CA 1
ATOM 710 C C . ARG A 1 93 ? -9.639 1.877 19.506 1.00 87.62 93 ARG A C 1
ATOM 712 O O . ARG A 1 93 ? -9.860 0.732 19.902 1.00 87.62 93 ARG A O 1
ATOM 719 N N . SER A 1 94 ? -8.617 2.608 19.945 1.00 83.81 94 SER A N 1
ATOM 720 C CA . SER A 1 94 ? -7.773 2.149 21.046 1.00 83.81 94 SER A CA 1
ATOM 721 C C . SER A 1 94 ? -8.536 2.216 22.364 1.00 83.81 94 SER A C 1
ATOM 723 O O . SER A 1 94 ? -9.256 3.175 22.627 1.00 83.81 94 SER A O 1
ATOM 725 N N . SER A 1 95 ? -8.331 1.225 23.228 1.00 79.44 95 SER A N 1
ATOM 726 C CA . SER A 1 95 ? -8.824 1.258 24.608 1.00 79.44 95 SER A CA 1
ATOM 727 C C . SER A 1 95 ? -8.100 2.295 25.474 1.00 79.44 95 SER A C 1
ATOM 729 O O . SER A 1 95 ? -8.597 2.646 26.538 1.00 79.44 95 SER A O 1
ATOM 731 N N . ALA A 1 96 ? -6.934 2.784 25.033 1.00 79.50 96 ALA A N 1
ATOM 732 C CA . ALA A 1 96 ? -6.125 3.744 25.780 1.00 79.50 96 ALA A CA 1
ATOM 733 C C . ALA A 1 96 ? -6.545 5.208 25.558 1.00 79.50 96 ALA A C 1
ATOM 735 O O . ALA A 1 96 ? -6.297 6.045 26.422 1.00 79.50 96 ALA A O 1
ATOM 736 N N . SER A 1 97 ? -7.127 5.539 24.400 1.00 75.38 97 SER A N 1
ATOM 737 C CA . SER A 1 97 ? -7.588 6.893 24.070 1.00 75.38 97 SER A CA 1
ATOM 738 C C . SER A 1 97 ? -8.397 6.896 22.775 1.00 75.38 97 SER A C 1
ATOM 740 O O . SER A 1 97 ? -7.989 6.286 21.786 1.00 75.38 97 SER A O 1
ATOM 742 N N . ASP A 1 98 ? -9.473 7.683 22.740 1.00 70.94 98 ASP A N 1
ATOM 743 C CA . ASP A 1 98 ? -10.277 7.916 21.534 1.00 70.94 98 ASP A CA 1
ATOM 744 C C . ASP A 1 98 ? -9.521 8.684 20.438 1.00 70.94 98 ASP A C 1
ATOM 746 O O . ASP A 1 98 ? -9.953 8.727 19.289 1.00 70.94 98 ASP A O 1
ATOM 750 N N . GLN A 1 99 ? -8.378 9.288 20.757 1.00 74.50 99 GLN A N 1
ATOM 751 C CA . GLN A 1 99 ? -7.562 10.010 19.775 1.00 74.50 99 GLN A CA 1
ATOM 752 C C . GLN A 1 99 ? -6.512 9.120 19.104 1.00 74.50 99 GLN A C 1
ATOM 754 O O . GLN A 1 99 ? -5.888 9.539 18.131 1.00 74.50 99 GLN A O 1
ATOM 759 N N . ILE A 1 100 ? -6.305 7.898 19.602 1.00 82.75 100 ILE A N 1
ATOM 760 C CA . ILE A 1 100 ? -5.257 7.002 19.113 1.00 82.75 100 ILE A CA 1
ATOM 761 C C . ILE A 1 100 ? -5.923 5.781 18.465 1.00 82.75 100 ILE A C 1
ATOM 763 O O . ILE A 1 100 ? -6.658 5.058 19.137 1.00 82.75 100 ILE A O 1
ATOM 767 N N . PRO A 1 101 ? -5.692 5.513 17.171 1.00 84.19 101 PRO A N 1
ATOM 768 C CA . PRO A 1 101 ? -6.172 4.290 16.550 1.00 84.19 101 PRO A CA 1
ATOM 769 C C . PRO A 1 101 ? -5.252 3.114 16.904 1.00 84.19 101 PRO A C 1
ATOM 771 O O . PRO A 1 101 ? -4.035 3.264 17.018 1.00 84.19 101 PRO A O 1
ATOM 774 N N . SER A 1 102 ? -5.835 1.928 17.046 1.00 88.69 102 SER A N 1
ATOM 775 C CA . SER A 1 102 ? -5.105 0.660 17.062 1.00 88.69 102 SER A CA 1
ATOM 776 C C . SER A 1 102 ? -5.098 0.066 15.652 1.00 88.69 102 SER A C 1
ATOM 778 O O . SER A 1 102 ? -6.094 0.173 14.933 1.00 88.69 102 SER A O 1
ATOM 780 N N . VAL A 1 103 ? -3.976 -0.533 15.243 1.00 89.38 103 VAL A N 1
ATOM 781 C CA . VAL A 1 103 ? -3.774 -1.072 13.890 1.00 89.38 103 VAL A CA 1
ATOM 782 C C . VAL A 1 103 ? -3.448 -2.554 13.975 1.00 89.38 103 VAL A C 1
ATOM 784 O O . VAL A 1 103 ? -2.501 -2.943 14.657 1.00 89.38 103 VAL A O 1
ATOM 787 N N . SER A 1 104 ? -4.194 -3.370 13.239 1.00 86.69 104 SER A N 1
ATOM 788 C CA . SER A 1 104 ? -3.872 -4.779 13.007 1.00 86.69 104 SER A CA 1
ATOM 789 C C . SER A 1 104 ? -3.800 -5.085 11.511 1.00 86.69 104 SER A C 1
ATOM 791 O O . SER A 1 104 ? -4.456 -4.420 10.709 1.00 86.69 104 SER A O 1
ATOM 793 N N . THR A 1 105 ? -2.982 -6.070 11.143 1.00 82.62 105 THR A N 1
ATOM 794 C CA . THR A 1 105 ? -2.781 -6.578 9.772 1.00 82.62 105 THR A CA 1
ATOM 795 C C . THR A 1 105 ? -3.144 -8.046 9.695 1.00 82.62 105 THR A C 1
ATOM 797 O O . THR A 1 105 ? -2.677 -8.766 10.609 1.00 82.62 105 THR A O 1
#

Mean predicted aligned error: 17.25 Å

Secondary structure (DSSP, 8-state):
-----HHHHHHHHHHHHHHTS----------PPPPP-PPPPP---HHHHSPPPTT--GGGG-EEEE------S-HHHHHHS--SS--EEEEEE-SS-TTSEEEE-

InterPro domains:
  IPR012674 Calycin [G3DSA:2.40.128.20] (34-104)
  IPR012674 Calycin [SSF50814] (48-94)

Radius of gyration: 33.05 Å; Cα contacts (8 Å, |Δi|>4): 65; chains: 1; bounding box: 42×47×97 Å

Sequence (105 aa):
MAKISCCTLALVMLMCCCLWSPAETVGGAKSRPRPQRRPKKPKANPVDENPPAPNVDIQRMIGRWYLLIASSKCPYLLKHGTKVEPTVMTLTRSSASDQIPSVST

Foldseek 3Di:
DDPCDPVNVVVVVVVVVVVPPPPPVPPDPPPDPDPDDPPDPPPDDPCVVDPPDPPDDVVVVFAKDWDDDDDDPDVCCVVPVDDPPIDIKGWDQDPVDNVDTDIDD

pLDDT: mean 77.4, std 11.13, range [43.25, 94.5]

Organism: Oryzias melastigma (NCBI:txid30732)